Protein AF-A0A7Y4SG87-F1 (afdb_monomer_lite)

Secondary structure (DSSP, 8-state):
--B----HHHHHHHHHHTT--HHHHHHH-TTHHHHHHTSS--BHHHHHHHHHHTT--GGGGGSSS---PPPS-TT---SSS---PPPPHHHHHHHHHHHHHHHHHHHHHHHTTPPPPTTTT----

Structure (mmCIF, N/CA/C/O backbone):
data_AF-A0A7Y4SG87-F1
#
_entry.id   AF-A0A7Y4SG87-F1
#
loop_
_atom_site.group_PDB
_atom_site.id
_atom_site.type_symbol
_atom_site.label_atom_id
_atom_site.label_alt_id
_atom_site.label_comp_id
_atom_site.label_asym_id
_atom_site.label_entity_id
_atom_site.label_seq_id
_atom_site.pdbx_PDB_ins_code
_atom_site.Cartn_x
_atom_site.Cartn_y
_atom_site.Cartn_z
_atom_site.occupancy
_atom_site.B_iso_or_equiv
_atom_site.auth_seq_id
_atom_site.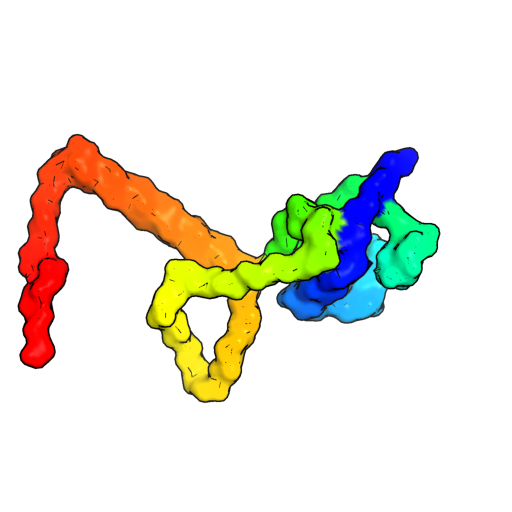auth_comp_id
_atom_site.auth_asym_id
_atom_site.auth_atom_id
_atom_site.pdbx_PDB_model_num
ATOM 1 N N . MET A 1 1 ? -23.474 9.323 10.209 1.00 62.25 1 MET A N 1
ATOM 2 C CA . MET A 1 1 ? -22.242 9.071 9.426 1.00 62.25 1 MET A CA 1
ATOM 3 C C . MET A 1 1 ? -22.300 7.637 8.935 1.00 62.25 1 MET A C 1
ATOM 5 O O . MET A 1 1 ? -22.577 6.767 9.748 1.00 62.25 1 MET A O 1
ATOM 9 N N . THR A 1 2 ? -22.109 7.402 7.639 1.00 86.62 2 THR A N 1
ATOM 10 C CA . THR A 1 2 ? -22.219 6.069 7.027 1.00 86.62 2 THR A CA 1
ATOM 11 C C . THR A 1 2 ? -20.969 5.244 7.336 1.00 86.62 2 THR A C 1
ATOM 13 O O . THR A 1 2 ? -19.849 5.684 7.057 1.00 86.62 2 THR A O 1
ATOM 16 N N . THR A 1 3 ? -21.152 4.079 7.955 1.00 92.69 3 THR A N 1
ATOM 17 C CA . THR A 1 3 ? -20.088 3.087 8.154 1.00 92.69 3 THR A CA 1
ATOM 18 C C . THR A 1 3 ? -19.932 2.220 6.915 1.00 92.69 3 THR A C 1
ATOM 20 O O . THR A 1 3 ? -20.876 2.067 6.141 1.00 92.69 3 THR A O 1
ATOM 23 N N . VAL A 1 4 ? -18.740 1.663 6.722 1.00 94.88 4 VAL A N 1
ATOM 24 C CA . VAL A 1 4 ? -18.441 0.786 5.591 1.00 94.88 4 VAL A CA 1
ATOM 25 C C . VAL A 1 4 ? -17.792 -0.490 6.110 1.00 94.88 4 VAL A C 1
ATOM 27 O O . VAL A 1 4 ? -16.916 -0.443 6.975 1.00 94.88 4 VAL A O 1
ATOM 30 N N . ALA A 1 5 ? -18.220 -1.632 5.575 1.00 94.44 5 ALA A N 1
ATOM 31 C CA . ALA A 1 5 ? -17.607 -2.914 5.877 1.00 94.44 5 ALA A CA 1
ATOM 32 C C . ALA A 1 5 ? -16.148 -2.920 5.402 1.00 94.44 5 ALA A C 1
ATOM 34 O O . ALA A 1 5 ? -15.873 -2.637 4.239 1.00 94.44 5 ALA A O 1
ATOM 35 N N . ALA A 1 6 ? -15.230 -3.255 6.303 1.00 95.19 6 ALA A N 1
ATOM 36 C CA . ALA A 1 6 ? -13.814 -3.409 6.008 1.00 95.19 6 ALA A CA 1
ATOM 37 C C . ALA A 1 6 ? -13.354 -4.795 6.465 1.00 95.19 6 ALA A C 1
ATOM 39 O O . ALA A 1 6 ? -13.767 -5.295 7.511 1.00 95.19 6 ALA A O 1
ATOM 40 N N . SER A 1 7 ? -12.500 -5.416 5.667 1.00 97.06 7 SER A N 1
ATOM 41 C CA . SER A 1 7 ? -11.961 -6.744 5.910 1.00 97.06 7 SER A CA 1
ATOM 42 C C . SER A 1 7 ? -10.927 -6.714 7.030 1.00 97.06 7 SER A C 1
ATOM 44 O O . SER A 1 7 ? -9.855 -6.123 6.889 1.00 97.06 7 SER A O 1
ATOM 46 N N . VAL A 1 8 ? -11.230 -7.385 8.145 1.00 96.94 8 VAL A N 1
ATOM 47 C CA . VAL A 1 8 ? -10.318 -7.517 9.292 1.00 96.94 8 VAL A CA 1
ATOM 48 C C . VAL A 1 8 ? -8.964 -8.131 8.900 1.00 96.94 8 VAL A C 1
ATOM 50 O O . VAL A 1 8 ? -7.940 -7.580 9.316 1.00 96.94 8 VAL A O 1
ATOM 53 N N . PRO A 1 9 ? -8.898 -9.207 8.082 1.00 97.00 9 PRO A N 1
ATOM 54 C CA . PRO A 1 9 ? -7.625 -9.718 7.574 1.00 97.00 9 PRO A CA 1
ATOM 55 C C . PRO A 1 9 ? -6.779 -8.649 6.874 1.00 97.00 9 PRO A C 1
ATOM 57 O O . PRO A 1 9 ? -5.579 -8.548 7.130 1.00 97.00 9 PRO A O 1
ATOM 60 N N . VAL A 1 10 ? -7.402 -7.813 6.036 1.00 96.38 10 VAL A N 1
ATOM 61 C CA . VAL A 1 10 ? -6.694 -6.764 5.288 1.00 96.38 10 VAL A CA 1
ATOM 62 C C . VAL A 1 10 ? -6.286 -5.603 6.197 1.00 96.38 10 VAL A C 1
ATOM 64 O O . VAL A 1 10 ? -5.177 -5.094 6.060 1.00 96.38 10 VAL A O 1
ATOM 67 N N . LEU A 1 11 ? -7.124 -5.216 7.165 1.00 96.81 11 LEU A N 1
ATOM 68 C CA . LEU A 1 11 ? -6.779 -4.201 8.168 1.00 96.81 11 LEU A CA 1
ATOM 69 C C . LEU A 1 11 ? -5.518 -4.594 8.950 1.00 96.81 11 LEU A C 1
ATOM 71 O O . LEU A 1 11 ? -4.582 -3.800 9.053 1.00 96.81 11 LEU A O 1
ATOM 75 N N . ARG A 1 12 ? -5.460 -5.835 9.452 1.00 95.94 12 ARG A N 1
ATOM 76 C CA . ARG A 1 12 ? -4.288 -6.355 10.179 1.00 95.94 12 ARG A CA 1
ATOM 77 C C . ARG A 1 12 ? -3.048 -6.422 9.293 1.00 95.94 12 ARG A C 1
ATOM 79 O O . ARG A 1 12 ? -1.954 -6.071 9.731 1.00 95.94 12 ARG A O 1
ATOM 86 N N . TRP A 1 13 ? -3.214 -6.867 8.052 1.00 93.94 13 TRP A N 1
ATOM 87 C CA . TRP A 1 13 ? -2.131 -6.926 7.074 1.00 93.94 13 TRP A CA 1
ATOM 88 C C . TRP A 1 13 ? -1.546 -5.538 6.775 1.00 93.94 13 TRP A C 1
ATOM 90 O O . TRP A 1 13 ? -0.328 -5.371 6.831 1.00 93.94 13 TRP A O 1
ATOM 100 N N . ALA A 1 14 ? -2.393 -4.531 6.548 1.00 93.69 14 ALA A N 1
ATOM 101 C CA . ALA A 1 14 ? -1.958 -3.160 6.291 1.00 93.69 14 ALA A CA 1
ATOM 102 C C . ALA A 1 14 ? -1.229 -2.550 7.501 1.00 93.69 14 ALA A C 1
ATOM 104 O O . ALA A 1 14 ? -0.161 -1.961 7.340 1.00 93.69 14 ALA A O 1
ATOM 105 N N . ALA A 1 15 ? -1.753 -2.754 8.717 1.00 94.19 15 ALA A N 1
ATOM 106 C CA . ALA A 1 15 ? -1.111 -2.315 9.960 1.00 94.19 15 ALA A CA 1
ATOM 107 C C . ALA A 1 15 ? 0.291 -2.927 10.136 1.00 94.19 15 ALA A C 1
ATOM 109 O O . ALA A 1 15 ? 1.270 -2.206 10.337 1.00 94.19 15 ALA A O 1
ATOM 110 N N . LYS A 1 16 ? 0.407 -4.251 9.960 1.00 91.38 16 LYS A N 1
ATOM 111 C CA . LYS A 1 16 ? 1.683 -4.974 10.053 1.00 91.38 16 LYS A CA 1
ATOM 112 C C . LYS A 1 16 ? 2.705 -4.461 9.034 1.00 91.38 16 LYS A C 1
ATOM 114 O O . LYS A 1 16 ? 3.865 -4.255 9.387 1.00 91.38 16 LYS A O 1
ATOM 119 N N . ARG A 1 17 ? 2.287 -4.228 7.785 1.00 87.44 17 ARG A N 1
ATOM 120 C CA . ARG A 1 17 ? 3.155 -3.685 6.722 1.00 87.44 17 ARG A CA 1
ATOM 121 C C . ARG A 1 17 ? 3.631 -2.267 7.016 1.00 87.44 17 ARG A C 1
ATOM 123 O O . ARG A 1 17 ? 4.773 -1.936 6.710 1.00 87.44 17 ARG A O 1
ATOM 130 N N . ALA A 1 18 ? 2.775 -1.458 7.632 1.00 89.12 18 ALA A N 1
ATOM 131 C CA . ALA A 1 18 ? 3.105 -0.108 8.071 1.00 89.12 18 ALA A CA 1
ATOM 132 C C . ALA A 1 18 ? 3.944 -0.073 9.363 1.00 89.12 18 ALA A C 1
ATOM 134 O O . ALA A 1 18 ? 4.344 1.009 9.782 1.00 89.12 18 ALA A O 1
ATOM 135 N N . ARG A 1 19 ? 4.235 -1.236 9.975 1.00 89.69 19 ARG A N 1
ATOM 136 C CA . ARG A 1 19 ? 4.925 -1.371 11.271 1.00 89.69 19 ARG A CA 1
ATOM 137 C C . ARG A 1 19 ? 4.242 -0.581 12.394 1.00 89.69 19 ARG A C 1
ATOM 139 O O . ARG A 1 19 ? 4.920 -0.070 13.275 1.00 89.69 19 ARG A O 1
ATOM 146 N N . LEU A 1 20 ? 2.915 -0.491 12.336 1.00 92.25 20 LEU A N 1
ATOM 147 C CA . LEU A 1 20 ? 2.095 0.134 13.369 1.00 92.25 20 LEU A CA 1
ATOM 148 C C . LEU A 1 20 ? 1.653 -0.936 14.358 1.00 92.25 20 LEU A C 1
ATOM 150 O O . LEU A 1 20 ? 1.179 -1.999 13.940 1.00 92.25 20 LEU A O 1
ATOM 154 N N . ASP A 1 21 ? 1.802 -0.655 15.646 1.00 93.31 21 ASP A N 1
ATOM 155 C CA . ASP A 1 21 ? 1.262 -1.519 16.687 1.00 93.31 21 ASP A CA 1
ATOM 156 C C . ASP A 1 21 ? -0.184 -1.140 17.056 1.00 93.31 21 ASP A C 1
ATOM 158 O O . ASP A 1 21 ? -0.750 -0.146 16.589 1.00 93.31 21 ASP A O 1
ATOM 162 N N . ASP A 1 22 ? -0.827 -1.975 17.875 1.00 92.62 22 ASP A N 1
ATOM 163 C CA . ASP A 1 22 ? -2.201 -1.718 18.309 1.00 92.62 22 ASP A CA 1
ATOM 164 C C . ASP A 1 22 ? -2.308 -0.446 19.170 1.00 92.62 22 ASP A C 1
ATOM 166 O O . ASP A 1 22 ? -3.358 0.193 19.168 1.00 92.62 22 ASP A O 1
ATOM 170 N N . GLY A 1 23 ? -1.247 -0.045 19.878 1.00 93.31 23 GLY A N 1
ATOM 171 C CA . GLY A 1 23 ? -1.219 1.176 20.684 1.00 93.31 23 GLY A CA 1
ATOM 172 C C . GLY A 1 23 ? -1.255 2.434 19.818 1.00 93.31 23 GLY A C 1
ATOM 173 O O . GLY A 1 23 ? -2.099 3.309 20.044 1.00 93.31 23 GLY A O 1
ATOM 174 N N . ASP A 1 24 ? -0.417 2.483 18.780 1.00 93.94 24 ASP A N 1
ATOM 175 C CA . ASP A 1 24 ? -0.395 3.544 17.767 1.00 93.94 24 ASP A CA 1
ATOM 176 C C . ASP A 1 24 ? -1.775 3.717 17.119 1.00 93.94 24 ASP A C 1
ATOM 178 O O . ASP A 1 24 ? -2.278 4.832 16.927 1.00 93.94 24 ASP A O 1
ATOM 182 N N . LEU A 1 25 ? -2.413 2.590 16.790 1.00 96.31 25 LEU A N 1
ATOM 183 C CA . LEU A 1 25 ? -3.704 2.572 16.116 1.00 96.31 25 LEU A CA 1
ATOM 184 C C . LEU A 1 25 ? -4.858 2.915 17.048 1.00 96.31 25 LEU A C 1
ATOM 186 O O . LEU A 1 25 ? -5.744 3.654 16.630 1.00 96.31 25 LEU A O 1
ATOM 190 N N . VAL A 1 26 ? -4.849 2.463 18.302 1.00 96.81 26 VAL A N 1
ATOM 191 C CA . VAL A 1 26 ? -5.866 2.840 19.297 1.00 96.81 26 VAL A CA 1
ATOM 192 C C . VAL A 1 26 ? -5.814 4.335 19.591 1.00 96.81 26 VAL A C 1
ATOM 194 O O . VAL A 1 26 ? -6.869 4.961 19.682 1.00 96.81 26 VAL A O 1
ATOM 197 N N . ALA A 1 27 ? -4.619 4.926 19.686 1.00 94.38 27 ALA A N 1
ATOM 198 C CA . ALA A 1 27 ? -4.462 6.357 19.947 1.00 94.38 27 ALA A CA 1
ATOM 199 C C . ALA A 1 27 ? -5.082 7.236 18.845 1.00 94.38 27 ALA A C 1
ATOM 201 O O . ALA A 1 27 ? -5.568 8.334 19.118 1.00 94.38 27 ALA A O 1
ATOM 202 N N . ARG A 1 28 ? -5.073 6.759 17.593 1.00 94.62 28 ARG A N 1
ATOM 203 C CA . ARG A 1 28 ? -5.588 7.495 16.427 1.00 94.62 28 ARG A CA 1
ATOM 204 C C . ARG A 1 28 ? -7.001 7.080 16.019 1.00 94.62 28 ARG A C 1
ATOM 206 O O . ARG A 1 28 ? -7.765 7.886 15.489 1.00 94.62 28 ARG A O 1
ATOM 213 N N . PHE A 1 29 ? -7.352 5.828 16.277 1.00 96.12 29 PHE A N 1
ATOM 214 C CA . PHE A 1 29 ? -8.624 5.200 15.966 1.00 96.12 29 PHE A CA 1
ATOM 215 C C . PHE A 1 29 ? -9.115 4.450 17.208 1.00 96.12 29 PHE A C 1
ATOM 217 O O . PHE A 1 29 ? -8.989 3.236 17.303 1.00 96.12 29 PHE A O 1
ATOM 224 N N . ASN A 1 30 ? -9.749 5.152 18.151 1.00 95.12 30 ASN A N 1
ATOM 225 C CA . ASN A 1 30 ? -10.179 4.572 19.437 1.00 95.12 30 ASN A CA 1
ATOM 226 C C . ASN A 1 30 ? -11.051 3.305 19.304 1.00 95.12 30 ASN A C 1
ATOM 228 O O . ASN A 1 30 ? -11.123 2.498 20.225 1.00 95.12 30 ASN A O 1
ATOM 232 N N . LYS A 1 31 ? -11.739 3.134 18.166 1.00 95.69 31 LYS A N 1
ATOM 233 C CA . LYS A 1 31 ? -12.565 1.956 17.856 1.00 95.69 31 LYS A CA 1
ATOM 234 C C . LYS A 1 31 ? -11.795 0.818 17.173 1.00 95.69 31 LYS A C 1
ATOM 236 O O . LYS A 1 31 ? -12.427 -0.160 16.799 1.00 95.69 31 LYS A O 1
ATOM 241 N N . TRP A 1 32 ? -10.474 0.913 17.023 1.00 97.12 32 TRP A N 1
ATOM 242 C CA . TRP A 1 32 ? -9.632 -0.106 16.388 1.00 97.12 32 TRP A CA 1
ATOM 243 C C . TRP A 1 32 ? -9.889 -1.526 16.922 1.00 97.12 32 TRP A C 1
ATOM 245 O O . TRP A 1 32 ? -10.158 -2.406 16.104 1.00 97.12 32 TRP A O 1
ATOM 255 N N . PRO A 1 33 ? -9.959 -1.773 18.248 1.00 96.62 33 PRO A N 1
ATOM 256 C CA . PRO A 1 33 ? -10.248 -3.114 18.757 1.00 96.62 33 PRO A CA 1
ATOM 257 C C . PRO A 1 33 ? -11.631 -3.624 18.326 1.00 96.62 33 PRO A C 1
ATOM 259 O O . PRO A 1 33 ? -11.776 -4.793 17.979 1.00 96.62 33 PRO A O 1
ATOM 262 N N . LEU A 1 34 ? -12.624 -2.729 18.266 1.00 96.75 34 LEU A N 1
ATOM 263 C CA . LEU A 1 34 ? -13.988 -3.043 17.824 1.00 96.75 34 LEU A CA 1
ATOM 264 C C . LEU A 1 34 ? -14.066 -3.288 16.312 1.00 96.75 34 LEU A C 1
ATOM 266 O O . LEU A 1 34 ? -14.909 -4.057 15.857 1.00 96.75 34 LEU A O 1
ATOM 270 N N . TRP A 1 35 ? -13.191 -2.651 15.525 1.00 96.69 35 TRP A N 1
ATOM 271 C CA . TRP A 1 35 ? -13.047 -2.964 14.102 1.00 96.69 35 TRP A CA 1
ATOM 272 C C . TRP A 1 35 ? -12.501 -4.375 13.917 1.00 96.69 35 TRP A C 1
ATOM 274 O O . TRP A 1 35 ? -12.987 -5.105 13.060 1.00 96.69 35 TRP A O 1
ATOM 284 N N . LEU A 1 36 ? -11.528 -4.776 14.741 1.00 95.56 36 LEU A N 1
ATOM 285 C CA . LEU A 1 36 ? -10.919 -6.102 14.671 1.00 95.56 36 LEU A CA 1
ATOM 286 C C . LEU A 1 36 ? -11.834 -7.226 15.173 1.00 95.56 36 LEU A C 1
ATOM 288 O O . LEU A 1 36 ? -11.708 -8.344 14.675 1.00 95.56 36 LEU A O 1
ATOM 292 N N . SER A 1 37 ? -12.725 -6.960 16.133 1.00 95.06 37 SER A N 1
ATOM 293 C CA . SER A 1 37 ? -13.731 -7.934 16.587 1.00 95.06 37 SER A CA 1
ATOM 294 C C . SER A 1 37 ? -14.978 -7.977 15.697 1.00 95.06 37 SER A C 1
ATOM 296 O O . SER A 1 37 ? -15.744 -8.935 15.760 1.00 95.06 37 SER A O 1
ATOM 298 N N . GLY A 1 38 ? -15.174 -6.967 14.842 1.00 92.50 38 GLY A N 1
ATOM 299 C CA . GLY A 1 38 ? -16.357 -6.826 13.992 1.00 92.50 38 GLY A CA 1
ATOM 300 C C . GLY A 1 38 ? -17.571 -6.219 14.704 1.00 92.50 38 GLY A C 1
ATOM 301 O O . GLY A 1 38 ? -18.622 -6.066 14.084 1.00 92.50 38 GLY A O 1
ATOM 302 N N . GLU A 1 39 ? -17.437 -5.829 15.974 1.00 93.19 39 GLU A N 1
ATOM 303 C CA . GLU A 1 39 ? -18.489 -5.163 16.757 1.00 93.19 39 GLU A CA 1
ATOM 304 C C . GLU A 1 39 ? -18.791 -3.741 16.266 1.00 93.19 39 GLU A C 1
ATOM 306 O O . GLU A 1 39 ? -19.890 -3.222 16.470 1.00 93.19 39 GLU A O 1
ATOM 311 N N . ALA A 1 40 ? -17.827 -3.094 15.608 1.00 94.81 40 ALA A N 1
ATOM 312 C CA . ALA A 1 40 ? -18.021 -1.803 14.966 1.00 94.81 40 ALA A CA 1
ATOM 313 C C . ALA A 1 40 ? -17.320 -1.750 13.610 1.00 94.81 40 ALA A C 1
ATOM 315 O O . ALA A 1 40 ? -16.278 -2.358 13.400 1.00 94.81 40 ALA A O 1
ATOM 316 N N . GLN A 1 41 ? -17.856 -0.939 12.704 1.00 95.31 41 GLN A N 1
ATOM 317 C CA . GLN A 1 41 ? -17.243 -0.675 11.407 1.00 95.31 41 GLN A CA 1
ATOM 318 C C . GLN A 1 41 ? -16.652 0.741 11.359 1.00 95.31 41 GLN A C 1
ATOM 320 O O . GLN A 1 41 ? -17.208 1.659 11.981 1.00 95.31 41 GLN A O 1
ATOM 325 N N . PRO A 1 42 ? -15.544 0.953 10.626 1.00 96.56 42 PRO A N 1
ATOM 326 C CA . PRO A 1 42 ? -15.046 2.291 10.353 1.00 96.56 42 PRO A CA 1
ATOM 327 C C . PRO A 1 42 ? -16.058 3.078 9.514 1.00 96.56 42 PRO A C 1
ATOM 329 O O . PRO A 1 42 ? -16.823 2.536 8.714 1.00 96.56 42 PRO A O 1
ATOM 332 N N . THR A 1 43 ? -16.048 4.397 9.664 1.00 96.69 43 THR A N 1
ATOM 333 C CA . THR A 1 43 ? -16.627 5.286 8.647 1.00 96.69 43 THR A CA 1
ATOM 334 C C . THR A 1 43 ? -15.730 5.324 7.413 1.00 96.69 43 THR A C 1
ATOM 336 O O . THR A 1 43 ? -14.529 5.075 7.518 1.00 96.69 43 THR A O 1
ATOM 339 N N . LEU A 1 44 ? -16.282 5.700 6.254 1.00 95.94 44 LEU A N 1
ATOM 340 C CA . LEU A 1 44 ? -15.484 5.842 5.030 1.00 95.94 44 LEU A CA 1
ATOM 341 C C . LEU A 1 44 ? -14.278 6.771 5.244 1.00 95.94 44 LEU A C 1
ATOM 343 O O . LEU A 1 44 ? -13.158 6.408 4.910 1.00 95.94 44 LEU A O 1
ATOM 347 N N . LYS A 1 45 ? -14.490 7.916 5.904 1.00 95.75 45 LYS A N 1
ATOM 348 C CA . LYS A 1 45 ? -13.423 8.873 6.222 1.00 95.75 45 LYS A CA 1
ATOM 349 C C . LYS A 1 45 ? -12.326 8.262 7.101 1.00 95.75 45 LYS A C 1
ATOM 351 O O . LYS A 1 45 ? -11.149 8.455 6.837 1.00 95.75 45 LYS A O 1
ATOM 356 N N . GLN A 1 46 ? -12.699 7.495 8.126 1.00 96.56 46 GLN A N 1
ATOM 357 C CA . GLN A 1 46 ? -11.721 6.798 8.968 1.00 96.56 46 GLN A CA 1
ATOM 358 C C . GLN A 1 46 ? -10.928 5.752 8.179 1.00 96.56 46 GLN A C 1
ATOM 360 O O . GLN A 1 46 ? -9.726 5.614 8.391 1.00 96.56 46 GLN A O 1
ATOM 365 N N . LEU A 1 47 ? -11.586 5.038 7.263 1.00 97.00 47 LEU A N 1
ATOM 366 C CA . LEU A 1 47 ? -10.926 4.060 6.407 1.00 97.00 47 LEU A CA 1
ATOM 367 C C . LEU A 1 47 ? -9.988 4.736 5.393 1.00 97.00 47 LEU A C 1
ATOM 369 O O . LEU A 1 47 ? -8.894 4.238 5.166 1.00 97.00 47 LEU A O 1
ATOM 373 N N . GLU A 1 48 ? -10.359 5.897 4.844 1.00 96.56 48 GLU A N 1
ATOM 374 C CA . GLU A 1 48 ? -9.485 6.740 4.013 1.00 96.56 48 GLU A CA 1
ATOM 375 C C . GLU A 1 48 ? -8.271 7.267 4.792 1.00 96.56 48 GLU A C 1
ATOM 377 O O . GLU A 1 48 ? -7.150 7.263 4.281 1.00 96.56 48 GLU A O 1
ATOM 382 N N . ASP A 1 49 ? -8.475 7.713 6.034 1.00 96.75 49 ASP A N 1
ATOM 383 C CA . ASP A 1 49 ? -7.398 8.168 6.915 1.00 96.75 49 ASP A CA 1
ATOM 384 C C . ASP A 1 49 ? -6.418 7.020 7.216 1.00 96.75 49 ASP A C 1
ATOM 386 O O . ASP A 1 49 ? -5.201 7.209 7.148 1.00 96.75 49 ASP A O 1
ATOM 390 N N . PHE A 1 50 ? -6.938 5.820 7.492 1.00 96.75 50 PHE A N 1
ATOM 391 C CA . PHE A 1 50 ? -6.143 4.608 7.701 1.00 96.75 50 PHE A CA 1
ATOM 392 C C . PHE A 1 50 ? -5.413 4.160 6.424 1.00 96.75 50 PHE A C 1
ATOM 394 O O . PHE A 1 50 ? -4.236 3.802 6.479 1.00 96.75 50 PHE A O 1
ATOM 401 N N . ALA A 1 51 ? -6.071 4.241 5.264 1.00 95.12 51 ALA A N 1
ATOM 402 C CA . ALA A 1 51 ? -5.486 3.945 3.957 1.00 95.12 51 ALA A CA 1
ATOM 403 C C . ALA A 1 51 ? -4.262 4.827 3.673 1.00 95.12 51 ALA A C 1
ATOM 405 O O . ALA A 1 51 ? -3.204 4.325 3.297 1.00 95.12 51 ALA A O 1
ATOM 406 N N . ARG A 1 52 ? -4.377 6.139 3.926 1.00 94.00 52 ARG A N 1
ATOM 407 C CA . ARG A 1 52 ? -3.255 7.077 3.778 1.00 94.00 52 ARG A CA 1
ATOM 408 C C . ARG A 1 52 ? -2.138 6.803 4.777 1.00 94.00 52 ARG A C 1
ATOM 410 O O . ARG A 1 52 ? -0.978 6.833 4.391 1.00 94.00 52 ARG A O 1
ATOM 417 N N . LEU A 1 53 ? -2.479 6.516 6.034 1.00 94.06 53 LEU A N 1
ATOM 418 C CA . LEU A 1 53 ? -1.495 6.209 7.074 1.00 94.06 53 LEU A CA 1
ATOM 419 C C . LEU A 1 53 ? -0.675 4.951 6.749 1.00 94.06 53 LEU A C 1
ATOM 421 O O . LEU A 1 53 ? 0.528 4.921 6.979 1.00 94.06 53 LEU A O 1
ATOM 425 N N . THR A 1 54 ? -1.326 3.921 6.213 1.00 92.00 54 THR A N 1
ATOM 426 C CA . THR A 1 54 ? -0.697 2.630 5.894 1.00 92.00 54 THR A CA 1
ATOM 427 C C . THR A 1 54 ? -0.156 2.550 4.468 1.00 92.00 54 THR A C 1
ATOM 429 O O . THR A 1 54 ? 0.328 1.492 4.067 1.00 92.00 54 THR A O 1
ATOM 432 N N . HIS A 1 55 ? -0.263 3.632 3.685 1.00 89.38 55 HIS A N 1
ATOM 433 C CA . HIS A 1 55 ? 0.051 3.641 2.252 1.00 89.38 55 HIS A CA 1
ATOM 434 C C . HIS A 1 55 ? -0.579 2.446 1.513 1.00 89.38 55 HIS A C 1
ATOM 436 O O . HIS A 1 55 ? 0.060 1.767 0.712 1.00 89.38 55 HIS A O 1
ATOM 442 N N . THR A 1 56 ? -1.835 2.139 1.842 1.00 90.75 56 THR A N 1
ATOM 443 C CA . THR A 1 56 ? -2.584 1.015 1.276 1.00 90.75 56 THR A CA 1
ATOM 444 C C . THR A 1 56 ? -3.746 1.556 0.459 1.00 90.75 56 THR A C 1
ATOM 446 O O . THR A 1 56 ? -4.495 2.412 0.926 1.00 90.75 56 THR A O 1
ATOM 449 N N . ALA A 1 57 ? -3.925 1.054 -0.764 1.00 90.44 57 ALA A N 1
ATOM 450 C CA . ALA A 1 57 ? -5.053 1.445 -1.600 1.00 90.44 57 ALA A CA 1
ATOM 451 C C . ALA A 1 57 ? -6.375 1.127 -0.886 1.00 90.44 57 ALA A C 1
ATOM 453 O O . ALA A 1 57 ? -6.603 -0.010 -0.476 1.00 90.44 57 ALA A O 1
ATOM 454 N N . ILE A 1 58 ? -7.272 2.114 -0.780 1.00 94.06 58 ILE A N 1
ATOM 455 C CA . ILE A 1 58 ? -8.530 1.949 -0.035 1.00 94.06 58 ILE A CA 1
ATOM 456 C C . ILE A 1 58 ? -9.364 0.762 -0.537 1.00 94.06 58 ILE A C 1
ATOM 458 O O . ILE A 1 58 ? -9.986 0.062 0.257 1.00 94.06 58 ILE A O 1
ATOM 462 N N . GLY A 1 59 ? -9.310 0.486 -1.844 1.00 93.56 59 GLY A N 1
ATOM 463 C CA . GLY A 1 59 ? -9.997 -0.642 -2.469 1.00 93.56 59 GLY A CA 1
ATOM 464 C C . GLY A 1 59 ? -9.612 -2.004 -1.882 1.00 93.56 59 GLY A C 1
ATOM 465 O O . GLY A 1 59 ? -10.438 -2.913 -1.863 1.00 93.56 59 GLY A O 1
ATOM 466 N N . TYR A 1 60 ? -8.393 -2.149 -1.351 1.00 94.50 60 TYR A N 1
ATOM 467 C CA . TYR A 1 60 ? -7.937 -3.414 -0.777 1.00 94.50 60 TYR A CA 1
ATOM 468 C C . TYR A 1 60 ? -8.702 -3.782 0.489 1.00 94.50 60 TYR A C 1
ATOM 470 O O . TYR A 1 60 ? -8.934 -4.964 0.721 1.00 94.50 60 TYR A O 1
ATOM 478 N N . PHE A 1 61 ? -9.174 -2.809 1.275 1.00 96.44 61 PHE A N 1
ATOM 479 C CA . PHE A 1 61 ? -9.927 -3.089 2.503 1.00 96.44 61 PHE A CA 1
ATOM 480 C C . PHE A 1 61 ? -11.281 -3.758 2.256 1.00 96.44 61 PHE A C 1
ATOM 482 O O . PHE A 1 61 ? -11.883 -4.261 3.201 1.00 96.44 61 PHE A O 1
ATOM 489 N N . PHE A 1 62 ? -11.741 -3.812 1.007 1.00 96.06 62 PHE A N 1
ATOM 490 C CA . PHE A 1 62 ? -12.950 -4.530 0.609 1.00 96.06 62 PHE A CA 1
ATOM 491 C C . PHE A 1 62 ? -12.662 -5.941 0.073 1.00 96.06 62 PHE A C 1
ATOM 493 O O . PHE A 1 62 ? -13.597 -6.675 -0.241 1.00 96.06 62 PHE A O 1
ATOM 500 N N . LEU A 1 63 ? -11.389 -6.344 -0.022 1.00 95.69 63 LEU A N 1
ATOM 501 C CA . LEU A 1 63 ? -11.010 -7.702 -0.407 1.00 95.69 63 LEU A CA 1
ATOM 502 C C . LEU A 1 63 ? -11.204 -8.672 0.768 1.00 95.69 63 LEU A C 1
ATOM 504 O O . LEU A 1 63 ? -10.917 -8.325 1.915 1.00 95.69 63 LEU A O 1
ATOM 508 N N . PRO A 1 64 ? -11.630 -9.921 0.514 1.00 94.38 64 PRO A N 1
ATOM 509 C CA . PRO A 1 64 ? -11.826 -10.906 1.578 1.00 94.38 64 PRO A CA 1
ATOM 510 C C . PRO A 1 64 ? -10.516 -11.290 2.281 1.00 94.38 64 PRO A C 1
ATOM 512 O O . PRO A 1 64 ? -10.531 -11.655 3.452 1.00 94.38 64 PRO A O 1
ATOM 515 N N . GLN A 1 65 ? -9.385 -11.200 1.579 1.00 95.38 65 GLN A N 1
ATOM 516 C CA . GLN A 1 65 ? -8.050 -11.509 2.085 1.00 95.38 65 GLN A CA 1
ATOM 517 C C . GLN A 1 65 ? -7.027 -10.511 1.526 1.00 95.38 65 GLN A C 1
ATOM 519 O O . GLN A 1 65 ? -7.287 -9.903 0.481 1.00 95.38 65 GLN A O 1
ATOM 524 N N . PRO A 1 66 ? -5.867 -10.346 2.189 1.00 93.44 66 PRO A N 1
ATOM 525 C CA . PRO A 1 66 ? -4.770 -9.546 1.662 1.00 93.44 66 PRO A CA 1
ATOM 526 C C . PRO A 1 66 ? -4.359 -9.986 0.250 1.00 93.44 66 PRO A C 1
ATOM 528 O O . PRO A 1 66 ? -4.243 -11.191 0.003 1.00 93.44 66 PRO A O 1
ATOM 531 N N . PRO A 1 67 ? -4.119 -9.047 -0.680 1.00 90.06 67 PRO A N 1
ATOM 532 C CA . PRO A 1 67 ? -3.632 -9.393 -2.007 1.00 90.06 67 PRO A CA 1
ATOM 533 C C . PRO A 1 67 ? -2.179 -9.878 -1.940 1.00 90.06 67 PRO A C 1
ATOM 535 O O . PRO A 1 67 ? -1.377 -9.382 -1.149 1.00 90.06 67 PRO A O 1
ATOM 538 N N . ALA A 1 68 ? -1.817 -10.811 -2.820 1.00 85.19 68 ALA A N 1
ATOM 539 C CA . ALA A 1 68 ? -0.420 -11.170 -3.031 1.00 85.19 68 ALA A CA 1
ATOM 540 C C . ALA A 1 68 ? 0.272 -10.051 -3.823 1.00 85.19 68 ALA A C 1
ATOM 542 O O . ALA A 1 68 ? -0.051 -9.823 -4.990 1.00 85.19 68 ALA A O 1
ATOM 543 N N . LEU A 1 69 ? 1.210 -9.341 -3.194 1.00 80.69 69 LEU A N 1
ATOM 544 C CA . LEU A 1 69 ? 1.995 -8.308 -3.868 1.00 80.69 69 LEU A CA 1
ATOM 545 C C . LEU A 1 69 ? 3.306 -8.901 -4.381 1.00 80.69 69 LEU A C 1
ATOM 547 O O . LEU A 1 69 ? 4.136 -9.360 -3.598 1.00 80.69 69 LEU A O 1
ATOM 551 N N . ALA A 1 70 ? 3.496 -8.867 -5.698 1.00 79.69 70 ALA A N 1
ATOM 552 C CA . ALA A 1 70 ? 4.734 -9.279 -6.345 1.00 79.69 70 ALA A CA 1
ATOM 553 C C . ALA A 1 70 ? 5.621 -8.062 -6.639 1.00 79.69 70 ALA A C 1
ATOM 555 O O . ALA A 1 70 ? 5.125 -6.982 -6.966 1.00 79.69 70 ALA A O 1
ATOM 556 N N . LEU A 1 71 ? 6.940 -8.243 -6.553 1.00 81.19 71 LEU A N 1
ATOM 557 C CA . LEU A 1 71 ? 7.889 -7.256 -7.059 1.00 81.19 71 LEU A CA 1
ATOM 558 C C . LEU A 1 71 ? 7.814 -7.234 -8.592 1.00 81.19 71 LEU A C 1
ATOM 560 O O . LEU A 1 71 ? 8.001 -8.276 -9.219 1.00 81.19 71 LEU A O 1
ATOM 564 N N . PRO A 1 72 ? 7.596 -6.070 -9.223 1.00 81.75 72 PRO A N 1
ATOM 565 C CA . PRO A 1 72 ? 7.482 -5.973 -10.675 1.00 81.75 72 PRO A CA 1
ATOM 566 C C . PRO A 1 72 ? 8.858 -5.929 -11.371 1.00 81.75 72 PRO A C 1
ATOM 568 O O . PRO A 1 72 ? 8.967 -5.458 -12.501 1.00 81.75 72 PRO A O 1
ATOM 571 N N . VAL A 1 73 ? 9.919 -6.378 -10.689 1.00 80.50 73 VAL A N 1
ATOM 572 C CA . VAL A 1 73 ? 11.296 -6.451 -11.189 1.00 80.50 73 VAL A CA 1
ATOM 573 C C . VAL A 1 73 ? 11.884 -7.832 -10.861 1.00 80.50 73 VAL A C 1
ATOM 575 O O . VAL A 1 73 ? 11.837 -8.235 -9.699 1.00 80.50 73 VAL A O 1
ATOM 578 N N . PRO A 1 74 ? 12.423 -8.566 -11.853 1.00 72.38 74 PRO A N 1
ATOM 579 C CA . PRO A 1 74 ? 12.886 -9.941 -11.650 1.00 72.38 74 PRO A CA 1
ATOM 580 C C . PRO A 1 74 ? 14.192 -10.026 -10.844 1.00 72.38 74 PRO A C 1
ATOM 582 O O . PRO A 1 74 ? 14.327 -10.907 -10.003 1.00 72.38 74 PRO A O 1
ATOM 585 N N . ASP A 1 75 ? 15.115 -9.078 -11.032 1.00 74.62 75 ASP A N 1
ATOM 586 C CA . ASP A 1 75 ? 16.450 -9.099 -10.415 1.00 74.62 75 ASP A CA 1
ATOM 587 C C . ASP A 1 75 ? 16.587 -8.062 -9.286 1.00 74.62 75 ASP A C 1
ATOM 589 O O . ASP A 1 75 ? 17.470 -7.197 -9.305 1.00 74.62 75 ASP A O 1
ATOM 593 N N . PHE A 1 76 ? 15.694 -8.108 -8.290 1.00 77.19 76 PHE A N 1
ATOM 594 C CA . PHE A 1 76 ? 15.792 -7.212 -7.133 1.00 77.19 76 PHE A CA 1
ATOM 595 C C . PHE A 1 76 ? 16.940 -7.633 -6.208 1.00 77.19 76 PHE A C 1
ATOM 597 O O . PHE A 1 76 ? 16.804 -8.528 -5.374 1.00 77.19 76 PHE A O 1
ATOM 604 N N . ARG A 1 77 ? 18.096 -6.979 -6.356 1.00 76.56 77 ARG A N 1
ATOM 605 C CA . ARG A 1 77 ? 19.264 -7.235 -5.508 1.00 76.56 77 ARG A CA 1
ATOM 606 C C . ARG A 1 77 ? 19.070 -6.620 -4.124 1.00 76.56 77 ARG A C 1
ATOM 608 O O . ARG A 1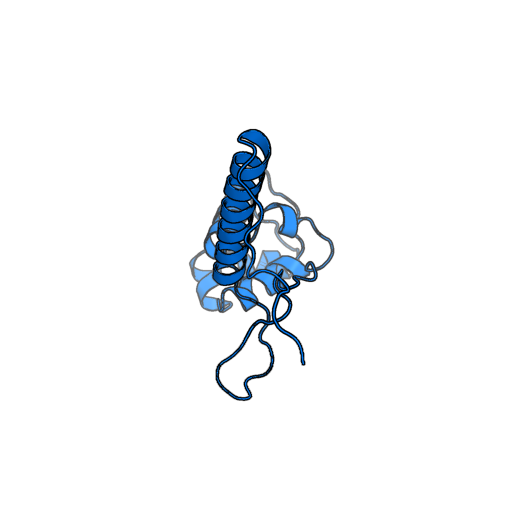 77 ? 18.972 -5.403 -3.990 1.00 76.56 77 ARG A O 1
ATOM 615 N N . ILE A 1 78 ? 19.078 -7.471 -3.103 1.00 71.56 78 ILE A N 1
ATOM 616 C CA . ILE A 1 78 ? 19.090 -7.080 -1.690 1.00 71.56 78 ILE A CA 1
ATOM 617 C C . ILE A 1 78 ? 20.541 -7.121 -1.195 1.00 71.56 78 ILE A C 1
ATOM 619 O O . ILE A 1 78 ? 21.339 -7.950 -1.640 1.00 71.56 78 ILE A O 1
ATOM 623 N N . LEU A 1 79 ? 20.912 -6.213 -0.291 1.00 68.56 79 LEU A N 1
ATOM 624 C CA . LEU A 1 79 ? 22.215 -6.265 0.364 1.00 68.56 79 LEU A CA 1
ATOM 625 C C . LEU A 1 79 ? 22.239 -7.475 1.323 1.00 68.56 79 LEU A C 1
ATOM 627 O O . LEU A 1 79 ? 21.589 -7.425 2.354 1.00 68.56 79 LEU A O 1
ATOM 631 N N . ARG A 1 80 ? 23.003 -8.523 0.976 1.00 54.38 80 ARG A N 1
ATOM 632 C CA . ARG A 1 80 ? 23.484 -9.620 1.850 1.00 54.38 80 ARG A CA 1
ATOM 633 C C . ARG A 1 80 ? 22.410 -10.400 2.645 1.00 54.38 80 ARG A C 1
ATOM 635 O O . ARG A 1 80 ? 21.953 -9.919 3.666 1.00 54.38 80 ARG A O 1
ATOM 642 N N . ASP A 1 81 ? 22.119 -11.640 2.233 1.00 52.72 81 ASP A N 1
ATOM 643 C CA . ASP A 1 81 ? 21.445 -12.736 2.981 1.00 52.72 81 ASP A CA 1
ATOM 644 C C . ASP A 1 81 ? 20.185 -12.423 3.822 1.00 52.72 81 ASP A C 1
ATOM 646 O O . ASP A 1 81 ? 19.726 -13.268 4.593 1.00 52.72 81 ASP A O 1
ATOM 650 N N . GLU A 1 82 ? 19.565 -11.255 3.671 1.00 59.72 82 GLU A N 1
ATOM 651 C CA . GLU A 1 82 ? 18.256 -10.994 4.255 1.00 59.72 82 GLU A CA 1
ATOM 652 C C . GLU A 1 82 ? 17.180 -11.699 3.423 1.00 59.72 82 GLU A C 1
ATOM 654 O O . GLU A 1 82 ? 17.105 -11.543 2.200 1.00 59.72 82 GLU A O 1
ATOM 659 N N . ALA A 1 83 ? 16.340 -12.498 4.094 1.00 59.00 83 ALA A N 1
ATOM 660 C CA . ALA A 1 83 ? 15.164 -13.097 3.474 1.00 59.00 83 ALA A CA 1
ATOM 661 C C . ALA A 1 83 ? 14.357 -12.001 2.770 1.00 59.00 83 ALA A C 1
ATOM 663 O O . ALA A 1 83 ? 14.191 -10.916 3.328 1.00 59.00 83 ALA A O 1
ATOM 664 N N . LEU A 1 84 ? 13.865 -12.288 1.559 1.00 59.09 84 LEU A N 1
ATOM 665 C CA . LEU A 1 84 ? 13.118 -11.331 0.747 1.00 59.09 84 LEU A CA 1
ATOM 666 C C . LEU A 1 84 ? 11.899 -10.844 1.543 1.00 59.09 84 LEU A C 1
ATOM 668 O O .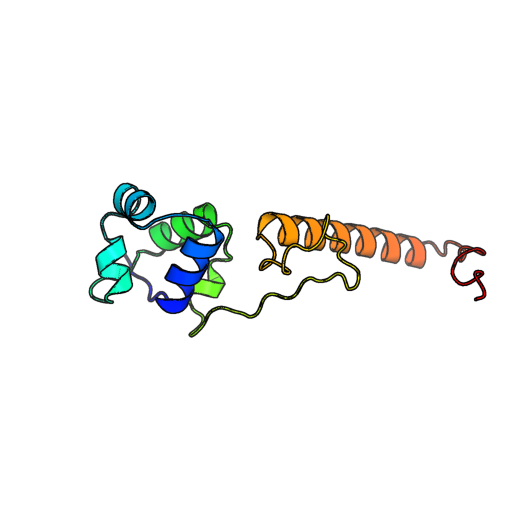 LEU A 1 84 ? 10.872 -11.521 1.618 1.00 59.09 84 LEU A O 1
ATOM 672 N N . ALA A 1 85 ? 12.045 -9.698 2.205 1.00 65.56 85 ALA A N 1
ATOM 673 C CA . ALA A 1 85 ? 10.964 -9.092 2.951 1.00 65.56 85 ALA A CA 1
ATOM 674 C C . ALA A 1 85 ? 9.856 -8.722 1.962 1.00 65.56 85 ALA A C 1
ATOM 676 O O . ALA A 1 85 ? 10.129 -8.325 0.826 1.00 65.56 85 ALA A O 1
ATOM 677 N N . GLU A 1 86 ? 8.602 -8.854 2.394 1.00 73.12 86 GLU A N 1
ATOM 678 C CA . GLU A 1 86 ? 7.459 -8.371 1.623 1.00 73.12 86 GLU A CA 1
ATOM 679 C C . GLU A 1 86 ? 7.735 -6.912 1.200 1.00 73.12 86 GLU A C 1
ATOM 681 O O . GLU A 1 86 ? 8.099 -6.093 2.055 1.00 73.12 86 GLU A O 1
ATOM 686 N N . PRO A 1 87 ? 7.642 -6.570 -0.100 1.00 79.38 87 PRO A N 1
ATOM 687 C CA . PRO A 1 87 ? 8.087 -5.271 -0.582 1.00 79.38 87 PRO A CA 1
ATOM 688 C C . PRO A 1 87 ? 7.272 -4.156 0.070 1.00 79.38 87 PRO A C 1
ATOM 690 O O . PRO A 1 87 ? 6.036 -4.217 0.124 1.00 79.38 87 PRO A O 1
ATOM 693 N N . SER A 1 88 ? 7.964 -3.127 0.565 1.00 78.69 88 SER A N 1
ATOM 694 C CA . SER A 1 88 ? 7.306 -1.980 1.191 1.00 78.69 88 SER A CA 1
ATOM 695 C C . SER A 1 88 ? 6.439 -1.233 0.174 1.00 78.69 88 SER A C 1
ATOM 697 O O . SER A 1 88 ? 6.733 -1.227 -1.023 1.00 78.69 88 SER A O 1
ATOM 699 N N . CYS A 1 89 ? 5.369 -0.579 0.637 1.00 78.56 89 CYS A N 1
ATOM 700 C CA . CYS A 1 89 ? 4.506 0.204 -0.254 1.00 78.56 89 CYS A CA 1
ATO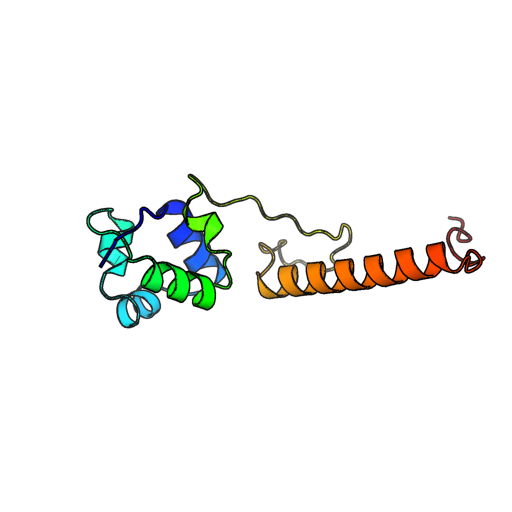M 701 C C . CYS A 1 89 ? 5.296 1.312 -0.968 1.00 78.56 89 CYS A C 1
ATOM 703 O O . CYS A 1 89 ? 5.201 1.431 -2.181 1.00 78.56 89 CYS A O 1
ATOM 705 N N . ASN A 1 90 ? 6.181 2.019 -0.254 1.00 82.00 90 ASN A N 1
ATOM 706 C CA . ASN A 1 90 ? 7.044 3.046 -0.850 1.00 82.00 90 ASN A CA 1
ATOM 707 C C . ASN A 1 90 ? 7.950 2.492 -1.961 1.00 82.00 90 ASN A C 1
ATOM 709 O O . ASN A 1 90 ? 8.183 3.170 -2.964 1.00 82.00 90 ASN A O 1
ATOM 713 N N . LEU A 1 91 ? 8.468 1.268 -1.795 1.00 84.75 91 LEU A N 1
ATOM 714 C CA . LEU A 1 91 ? 9.262 0.613 -2.832 1.00 84.75 91 LEU A CA 1
ATOM 715 C C . LEU A 1 91 ? 8.397 0.312 -4.059 1.00 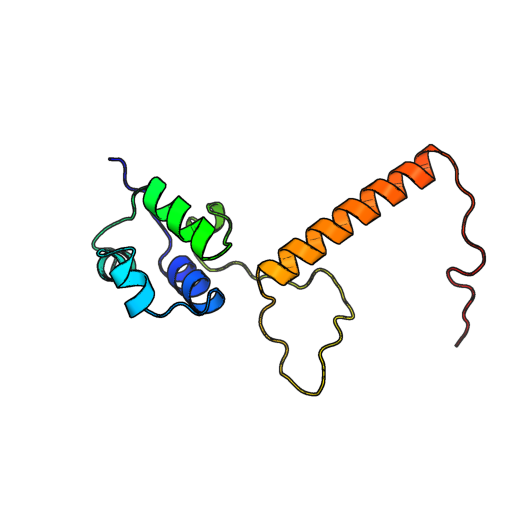84.75 91 LEU A C 1
ATOM 717 O O . LEU A 1 91 ? 8.795 0.647 -5.170 1.00 84.75 91 LEU A O 1
ATOM 721 N N . LEU A 1 92 ? 7.215 -0.279 -3.865 1.00 85.44 92 LEU A N 1
ATOM 722 C CA . LEU A 1 92 ? 6.291 -0.585 -4.960 1.00 85.44 92 LEU A CA 1
ATOM 723 C C . LEU A 1 92 ? 5.858 0.681 -5.708 1.00 85.44 92 LEU A C 1
ATOM 725 O O . LEU A 1 92 ? 5.957 0.713 -6.931 1.00 85.44 92 LEU A O 1
ATOM 729 N N . ASP A 1 93 ? 5.471 1.737 -4.994 1.00 84.75 93 ASP A N 1
ATOM 730 C CA . ASP A 1 93 ? 5.088 3.025 -5.585 1.00 84.75 93 ASP A CA 1
ATOM 731 C C . ASP A 1 93 ? 6.224 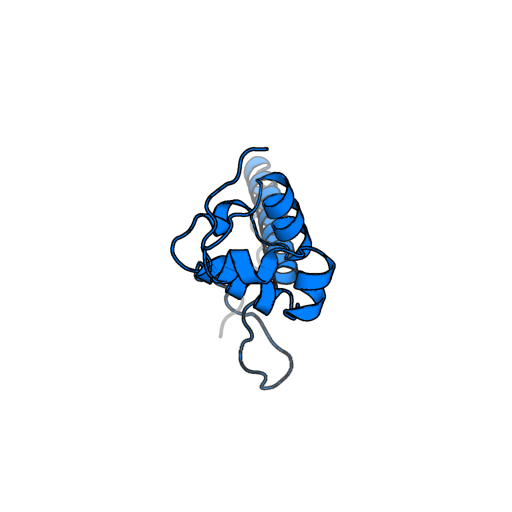3.613 -6.429 1.00 84.75 93 ASP A C 1
ATOM 733 O O . ASP A 1 93 ? 6.013 4.065 -7.557 1.00 84.75 93 ASP A O 1
ATOM 737 N N . THR A 1 94 ? 7.454 3.549 -5.913 1.00 89.94 94 THR A N 1
ATOM 738 C CA . THR A 1 94 ? 8.645 3.994 -6.645 1.00 89.94 94 THR A CA 1
ATOM 739 C C . THR A 1 94 ? 8.854 3.171 -7.915 1.00 89.94 94 THR A C 1
ATOM 741 O O . THR A 1 94 ? 9.107 3.736 -8.981 1.00 89.94 94 THR A O 1
ATOM 744 N N . LEU A 1 95 ? 8.728 1.844 -7.831 1.00 89.69 95 LEU A N 1
ATOM 745 C CA . LEU A 1 95 ? 8.890 0.957 -8.982 1.00 89.69 95 LEU A CA 1
ATOM 746 C C . LEU A 1 95 ? 7.828 1.228 -10.051 1.00 89.69 95 LEU A C 1
ATOM 748 O O . LEU A 1 95 ? 8.183 1.378 -11.220 1.00 89.69 95 LEU A O 1
ATOM 752 N N . TYR A 1 96 ? 6.558 1.362 -9.665 1.00 88.06 96 TYR A N 1
ATOM 753 C CA . TYR A 1 96 ? 5.477 1.664 -10.603 1.00 88.06 96 TYR A CA 1
ATOM 754 C C . TYR A 1 96 ? 5.660 3.025 -11.277 1.00 88.06 96 TYR A C 1
ATOM 756 O O . TYR A 1 96 ? 5.505 3.130 -12.495 1.00 88.06 96 TYR A O 1
ATOM 764 N N . LEU A 1 97 ? 6.071 4.052 -10.529 1.00 92.12 97 LEU A N 1
ATOM 765 C CA . LEU A 1 97 ? 6.372 5.367 -11.094 1.00 92.12 97 LEU A CA 1
ATOM 766 C C . LEU A 1 97 ? 7.517 5.302 -12.115 1.00 92.12 97 LEU A C 1
ATOM 768 O O . LEU A 1 97 ? 7.437 5.898 -13.192 1.00 92.12 97 LEU A O 1
ATOM 772 N N . CYS A 1 98 ? 8.590 4.580 -11.793 1.00 93.88 98 CYS A N 1
ATOM 773 C CA . CYS A 1 98 ? 9.717 4.387 -12.701 1.00 93.88 98 CYS A CA 1
ATOM 774 C C . CYS A 1 98 ? 9.305 3.630 -13.971 1.00 93.88 98 CYS A C 1
ATOM 776 O O . CYS A 1 98 ? 9.675 4.049 -15.067 1.00 93.88 98 CYS A O 1
ATOM 778 N N . GLN A 1 99 ? 8.494 2.576 -13.844 1.00 91.69 99 GLN A N 1
ATOM 779 C CA . GLN A 1 99 ? 7.978 1.817 -14.987 1.00 91.69 99 GLN A CA 1
ATOM 780 C C . GLN A 1 99 ? 7.087 2.675 -15.885 1.00 91.69 99 GLN A C 1
ATOM 782 O O . GLN A 1 99 ? 7.261 2.667 -17.100 1.00 91.69 99 GLN A O 1
ATOM 787 N N . GLN A 1 100 ? 6.200 3.485 -15.305 1.00 94.31 100 GLN A N 1
ATOM 788 C CA . GLN A 1 100 ? 5.361 4.406 -16.071 1.00 94.31 100 GLN A CA 1
ATOM 789 C C . GLN A 1 100 ? 6.200 5.418 -16.866 1.00 94.31 100 GLN A C 1
ATOM 791 O O . GLN A 1 100 ? 5.919 5.692 -18.032 1.00 94.31 100 GLN A O 1
ATOM 796 N N . ARG A 1 101 ? 7.255 5.967 -16.254 1.00 96.38 101 ARG A N 1
ATOM 797 C CA . ARG A 1 101 ? 8.178 6.893 -16.930 1.00 96.38 101 ARG A CA 1
ATOM 798 C C . ARG A 1 101 ? 8.943 6.211 -18.062 1.00 96.38 101 ARG A C 1
ATOM 800 O O . ARG A 1 101 ? 9.083 6.796 -19.134 1.00 96.38 101 ARG A O 1
ATOM 807 N N . GLN A 1 102 ? 9.413 4.985 -17.836 1.00 94.31 102 GLN A N 1
ATOM 808 C CA . GLN A 1 102 ? 10.084 4.184 -18.857 1.00 94.31 102 GLN A CA 1
ATOM 809 C C . GLN A 1 102 ? 9.153 3.892 -20.039 1.00 94.31 102 GLN A C 1
ATOM 811 O O . GLN A 1 102 ? 9.569 4.041 -21.186 1.00 94.31 102 GLN A O 1
ATOM 816 N N . GLU A 1 103 ? 7.904 3.514 -19.766 1.00 95.81 103 GLU A N 1
ATOM 817 C CA . GLU A 1 103 ? 6.884 3.254 -20.784 1.00 95.81 103 GLU A CA 1
ATOM 818 C C . GLU A 1 103 ? 6.620 4.498 -21.633 1.00 95.81 103 GLU A C 1
ATOM 820 O O . GLU A 1 103 ? 6.709 4.449 -22.857 1.00 95.81 103 GLU A O 1
ATOM 825 N N . CYS A 1 104 ? 6.422 5.645 -20.979 1.00 96.12 104 CYS A N 1
ATOM 826 C CA . CYS A 1 104 ? 6.222 6.925 -21.652 1.00 96.12 104 CYS A CA 1
ATOM 827 C C . CYS A 1 104 ? 7.379 7.260 -22.608 1.00 96.12 104 CYS A C 1
ATOM 829 O O . CYS A 1 104 ? 7.159 7.617 -23.767 1.00 96.12 104 CYS A O 1
ATOM 831 N N . TYR A 1 105 ? 8.627 7.090 -22.158 1.00 95.06 105 TYR A N 1
ATOM 832 C CA . TYR A 1 105 ? 9.788 7.325 -23.016 1.00 95.06 105 TYR A CA 1
ATOM 833 C C . TYR A 1 105 ? 9.876 6.318 -24.170 1.00 95.06 105 TYR A C 1
ATOM 835 O O . TYR A 1 105 ? 10.206 6.695 -25.296 1.00 95.06 105 TYR A O 1
ATOM 843 N N . ARG A 1 106 ? 9.563 5.044 -23.913 1.00 94.00 106 ARG A N 1
ATOM 844 C CA . ARG A 1 106 ? 9.543 3.990 -24.933 1.00 94.00 106 ARG A CA 1
ATOM 845 C C . ARG A 1 106 ? 8.551 4.312 -26.047 1.00 94.00 106 ARG A C 1
ATOM 847 O O . ARG A 1 106 ? 8.902 4.194 -27.220 1.00 94.00 106 ARG A O 1
ATOM 854 N N . ASP A 1 107 ? 7.347 4.737 -25.691 1.00 96.94 107 ASP A N 1
ATOM 855 C CA . ASP A 1 107 ? 6.308 5.088 -26.657 1.00 96.94 107 ASP A CA 1
ATOM 856 C C . ASP A 1 107 ? 6.668 6.345 -27.449 1.00 96.94 107 ASP A C 1
ATOM 858 O O . ASP A 1 107 ? 6.530 6.357 -28.673 1.00 96.94 107 ASP A O 1
ATOM 862 N N . HIS A 1 108 ? 7.244 7.356 -26.793 1.00 96.25 108 HIS A N 1
ATOM 863 C CA . HIS A 1 108 ? 7.814 8.515 -27.479 1.00 96.25 108 HIS A CA 1
ATOM 864 C C . HIS A 1 108 ? 8.894 8.096 -28.491 1.00 96.25 108 HIS A C 1
ATOM 866 O O . HIS A 1 108 ? 8.841 8.487 -29.658 1.00 96.25 108 HIS A O 1
ATOM 872 N N . ALA A 1 109 ? 9.864 7.271 -28.081 1.00 95.12 109 ALA A N 1
ATOM 873 C CA . ALA A 1 109 ? 10.947 6.827 -28.957 1.00 95.12 109 ALA A CA 1
ATOM 874 C C . ALA A 1 109 ? 10.426 6.070 -30.195 1.00 95.12 109 ALA A C 1
ATOM 876 O O . ALA A 1 109 ? 10.925 6.278 -31.301 1.00 95.12 109 ALA A O 1
ATOM 877 N N . ARG A 1 110 ? 9.387 5.241 -30.021 1.00 94.19 110 ARG A N 1
ATOM 878 C CA . ARG A 1 110 ? 8.700 4.537 -31.116 1.00 94.19 110 ARG A CA 1
ATOM 879 C C . ARG A 1 110 ? 7.977 5.499 -32.054 1.00 94.19 110 ARG A C 1
ATOM 881 O O . ARG A 1 110 ? 8.151 5.401 -33.263 1.00 94.19 110 ARG A O 1
ATOM 888 N N . MET A 1 111 ? 7.200 6.431 -31.505 1.00 97.19 111 MET A N 1
ATOM 889 C CA . MET A 1 111 ? 6.425 7.405 -32.281 1.00 97.19 111 MET A CA 1
ATOM 890 C C . MET A 1 111 ? 7.319 8.307 -33.140 1.00 97.19 111 MET A C 1
ATOM 892 O O . MET A 1 111 ? 6.952 8.653 -34.260 1.00 97.19 111 MET A O 1
ATOM 896 N N . HIS A 1 112 ? 8.507 8.650 -32.640 1.00 97.00 112 HIS A N 1
ATOM 897 C CA . HIS A 1 112 ? 9.488 9.467 -33.355 1.00 97.00 112 HIS A CA 1
ATOM 898 C C . HIS A 1 112 ? 10.498 8.656 -34.185 1.00 97.00 112 HIS A C 1
ATOM 900 O O . HIS A 1 112 ? 11.396 9.245 -34.783 1.00 97.00 112 HIS A O 1
ATOM 906 N N . GLY A 1 113 ? 10.367 7.326 -34.240 1.00 95.75 113 GLY A N 1
ATOM 907 C CA . GLY A 1 113 ? 11.212 6.468 -35.074 1.00 95.75 113 GLY A CA 1
ATOM 908 C C . GLY A 1 113 ? 12.697 6.488 -34.698 1.00 95.75 113 GLY A C 1
ATOM 909 O O . GLY A 1 113 ? 13.547 6.403 -35.583 1.00 95.75 113 GLY A O 1
ATOM 910 N N . LEU A 1 114 ? 13.028 6.624 -33.407 1.00 95.38 114 LEU A N 1
ATOM 911 C CA . LEU A 1 114 ? 14.423 6.589 -32.961 1.00 95.38 114 LEU A CA 1
ATOM 912 C C . LEU A 1 114 ? 15.064 5.232 -33.321 1.00 95.38 114 LEU A C 1
ATOM 914 O O . LEU A 1 114 ? 14.414 4.190 -33.185 1.00 95.38 114 LEU A O 1
ATOM 918 N N . PRO A 1 115 ? 16.338 5.216 -33.758 1.00 93.00 115 PRO A N 1
ATOM 919 C CA . PRO A 1 115 ? 17.008 3.987 -34.159 1.00 93.00 115 PRO A CA 1
ATOM 920 C C . PRO A 1 115 ? 17.245 3.056 -32.966 1.00 93.00 115 PRO A C 1
ATOM 922 O O . PRO A 1 115 ? 17.451 3.497 -31.833 1.00 93.00 115 PRO A O 1
ATOM 925 N N . ALA A 1 116 ? 17.266 1.750 -33.238 1.00 90.38 116 ALA A N 1
ATOM 926 C CA . ALA A 1 116 ? 17.647 0.754 -32.245 1.00 90.38 116 ALA A CA 1
ATOM 927 C C . ALA A 1 116 ? 19.097 0.972 -31.781 1.00 90.38 116 ALA A C 1
ATOM 929 O O . ALA A 1 116 ? 19.971 1.358 -32.560 1.00 90.38 116 ALA A O 1
ATOM 930 N N . LEU A 1 117 ? 19.354 0.703 -30.502 1.00 91.25 117 LEU A N 1
ATOM 931 C CA . LEU A 1 117 ? 20.676 0.868 -29.909 1.00 91.25 117 LEU A CA 1
ATOM 932 C C . LEU A 1 117 ? 21.541 -0.364 -30.231 1.00 91.25 117 LEU A C 1
ATOM 934 O O . LEU A 1 117 ? 21.177 -1.467 -29.821 1.00 91.25 117 LEU A O 1
ATOM 938 N N . PRO A 1 118 ? 22.693 -0.210 -30.913 1.00 92.31 118 PRO A N 1
ATOM 939 C CA . PRO A 1 118 ? 23.464 -1.339 -31.448 1.00 92.31 118 PRO A CA 1
ATOM 940 C C . PRO A 1 118 ? 24.100 -2.230 -30.372 1.00 92.31 118 PRO A C 1
ATOM 942 O O . PRO A 1 118 ? 24.507 -3.348 -30.664 1.00 92.31 118 PRO A O 1
ATOM 945 N N . PHE A 1 119 ? 24.191 -1.746 -29.132 1.00 92.25 119 PHE A N 1
ATOM 946 C CA . PHE A 1 119 ? 24.744 -2.491 -28.000 1.00 92.25 119 PHE A CA 1
ATOM 947 C C . PHE A 1 119 ? 23.694 -3.311 -27.230 1.00 92.25 119 PHE A C 1
ATOM 949 O O . PHE A 1 119 ? 24.042 -4.103 -26.354 1.00 92.25 119 PHE A O 1
ATOM 956 N N . VAL A 1 120 ? 22.398 -3.135 -27.505 1.00 90.75 120 VAL A N 1
ATOM 957 C CA . VAL A 1 120 ? 21.353 -3.922 -26.837 1.00 90.75 120 VAL A CA 1
ATOM 958 C C . VAL A 1 120 ? 21.339 -5.326 -27.443 1.00 90.75 120 VAL A C 1
ATOM 960 O O . VAL A 1 120 ? 21.057 -5.491 -28.624 1.00 90.75 120 VAL A O 1
ATOM 963 N N . GLY A 1 121 ? 21.656 -6.340 -26.631 1.00 89.06 121 GLY A N 1
ATOM 964 C CA . GLY A 1 121 ? 21.762 -7.736 -27.075 1.00 89.06 121 GLY A CA 1
ATOM 965 C C . GLY A 1 121 ? 23.092 -8.100 -27.747 1.00 89.06 121 GLY A C 1
ATOM 966 O O . GLY A 1 121 ? 23.236 -9.225 -28.209 1.00 89.06 121 GLY A O 1
ATOM 967 N N . SER A 1 122 ? 24.075 -7.191 -27.785 1.00 93.25 122 SER A N 1
ATOM 968 C CA . SER A 1 122 ? 25.385 -7.454 -28.404 1.00 93.25 122 SER A CA 1
ATOM 969 C C . SER A 1 122 ? 26.346 -8.260 -27.520 1.00 93.25 122 SER A C 1
ATOM 971 O O . SER A 1 122 ? 27.437 -8.602 -27.967 1.00 93.25 122 SER A O 1
ATOM 973 N N . ALA A 1 123 ? 25.993 -8.515 -26.257 1.00 91.69 123 ALA A N 1
ATOM 974 C CA . ALA A 1 123 ? 26.804 -9.321 -25.351 1.00 91.69 123 ALA A CA 1
ATOM 975 C C . ALA A 1 123 ? 26.603 -10.816 -25.644 1.00 91.69 123 ALA A C 1
ATOM 977 O O . ALA A 1 123 ? 25.475 -11.307 -25.611 1.00 91.69 123 ALA A O 1
ATOM 978 N N . SER A 1 124 ? 27.695 -11.536 -25.898 1.00 86.81 124 SER A N 1
ATOM 979 C CA . SER A 1 124 ? 27.729 -13.001 -25.937 1.00 86.81 124 SER A CA 1
ATOM 980 C C . SER A 1 124 ? 28.244 -13.552 -24.605 1.00 86.81 124 SER A C 1
ATOM 982 O O . SER A 1 124 ? 29.053 -12.896 -23.946 1.00 86.81 124 SER A O 1
ATOM 984 N N . MET A 1 125 ? 27.777 -14.742 -24.219 1.00 67.38 125 MET A N 1
ATOM 985 C CA . MET A 1 125 ? 28.380 -15.521 -23.126 1.00 67.38 125 MET A CA 1
ATOM 986 C C . MET A 1 125 ? 29.689 -16.171 -23.564 1.00 67.38 125 MET A C 1
ATOM 988 O O . MET A 1 125 ? 29.802 -16.492 -24.769 1.00 67.38 125 MET A O 1
#

Foldseek 3Di:
DDFDQFALQQLVVLCVLLVHDPVNCCVVPVCVVVSNVVVDGHHPVRLVVSCVSSVHDSVQRPDNHHDDDDDPDDDDDDPPDDDPPRDHSVRNVVSVVVVVVVVVVVVVCVVVVPDDDPCVVVDDD

Radius of gyration: 20.61 Å; chains: 1; bounding box: 51×25×56 Å

pLDDT: mean 89.41, std 9.99, range [52.72, 97.19]

Sequence (125 aa):
MTTVAASVPVLRWAAKRARLDDGDLVARFNKWPLWLSGEAQPTLKQLEDFARLTHTAIGYFFLPQPPALALPVPDFRILRDEALAEPSCNLLDTLYLCQQRQECYRDHARMHGLPALPFVGSASM